Protein AF-B8AEA3-F1 (afdb_monomer)

pLDDT: mean 85.36, std 7.81, range [53.78, 96.44]

Foldseek 3Di:
DVVVVVVVVVVVVCVVPVDDDDDLVVLVVQQCDADPPDNPHRPCVVSVVCNVVQQDPLGDRPDPHNDLVVCAVCVVVQPPPPDDDPPCCLVVVLVVLVVCVVVVNDHNHDPVSNVVSVVVNVVVVVVVVVD

Structure (mmCIF, N/CA/C/O backbone):
data_AF-B8AEA3-F1
#
_entry.id   AF-B8AEA3-F1
#
loop_
_atom_site.group_PDB
_atom_site.id
_atom_site.type_symbol
_atom_site.label_atom_id
_atom_site.label_alt_id
_atom_site.label_comp_id
_atom_site.label_asym_id
_atom_site.label_entity_id
_atom_site.label_seq_id
_atom_site.pdbx_PDB_ins_code
_atom_site.Cartn_x
_atom_site.Cartn_y
_atom_site.Cartn_z
_atom_site.occupancy
_atom_site.B_iso_or_equiv
_atom_site.auth_seq_id
_atom_site.auth_comp_id
_atom_site.auth_asym_id
_atom_site.auth_atom_id
_atom_site.pdbx_PDB_model_num
ATOM 1 N N . MET A 1 1 ? 38.521 21.814 10.634 1.00 62.41 1 MET A N 1
ATOM 2 C CA . MET A 1 1 ? 38.073 22.159 9.261 1.00 62.41 1 MET A CA 1
ATOM 3 C C . MET A 1 1 ? 37.845 20.926 8.381 1.00 62.41 1 MET A C 1
ATOM 5 O O . MET A 1 1 ? 36.797 20.857 7.758 1.00 62.41 1 MET A O 1
ATOM 9 N N . GLN A 1 2 ? 38.741 19.933 8.374 1.00 72.88 2 GLN A N 1
ATOM 10 C CA . GLN A 1 2 ? 38.655 18.730 7.522 1.00 72.88 2 GLN A CA 1
ATOM 11 C C . GLN A 1 2 ? 37.381 17.879 7.722 1.00 72.88 2 GLN A C 1
ATOM 13 O O . GLN A 1 2 ? 36.683 17.583 6.759 1.00 72.88 2 GLN A O 1
ATOM 18 N N . HIS A 1 3 ? 36.997 17.608 8.973 1.00 79.19 3 HIS A N 1
ATOM 19 C CA . HIS A 1 3 ? 35.804 16.808 9.296 1.00 79.19 3 HIS A CA 1
ATOM 20 C C . HIS A 1 3 ? 34.479 17.434 8.812 1.00 79.19 3 HIS A C 1
ATOM 22 O O . HIS A 1 3 ? 33.541 16.734 8.436 1.00 79.19 3 HIS A O 1
ATOM 28 N N . LYS A 1 4 ? 34.409 18.773 8.772 1.00 85.44 4 LYS A N 1
ATOM 29 C CA . LYS A 1 4 ? 33.245 19.501 8.248 1.00 85.44 4 LYS A CA 1
ATOM 30 C C . LYS A 1 4 ? 33.126 19.293 6.737 1.00 85.44 4 LYS A C 1
ATOM 32 O O . LYS A 1 4 ? 32.045 18.981 6.256 1.00 85.44 4 LYS A O 1
ATOM 37 N N . ASN A 1 5 ? 34.228 19.409 6.002 1.00 88.81 5 ASN A N 1
ATOM 38 C CA . ASN A 1 5 ? 34.217 19.237 4.548 1.00 88.81 5 ASN A CA 1
ATOM 39 C C . ASN A 1 5 ? 33.830 17.801 4.151 1.00 88.81 5 ASN A C 1
ATOM 41 O O . ASN A 1 5 ? 32.993 17.623 3.273 1.00 88.81 5 ASN A O 1
ATOM 45 N N . GLU A 1 6 ? 34.314 16.791 4.879 1.00 92.19 6 GLU A N 1
ATOM 46 C CA . GLU A 1 6 ? 33.910 15.392 4.673 1.00 92.19 6 GLU A CA 1
ATOM 47 C C . GLU A 1 6 ? 32.414 15.151 4.920 1.00 92.19 6 GLU A C 1
ATOM 49 O O . GLU A 1 6 ? 31.767 14.426 4.162 1.00 92.19 6 GLU A O 1
ATOM 54 N N . LEU A 1 7 ? 31.836 15.755 5.966 1.00 92.50 7 LEU A N 1
ATOM 55 C CA . LEU A 1 7 ? 30.399 15.654 6.231 1.00 92.50 7 LEU A CA 1
ATOM 56 C C . LEU A 1 7 ? 29.581 16.320 5.116 1.00 92.50 7 LEU A C 1
ATOM 58 O O . LEU A 1 7 ? 28.596 15.749 4.650 1.00 92.50 7 LEU A O 1
ATOM 62 N N . HIS A 1 8 ? 30.015 17.496 4.657 1.00 91.81 8 HIS A N 1
ATOM 63 C CA . HI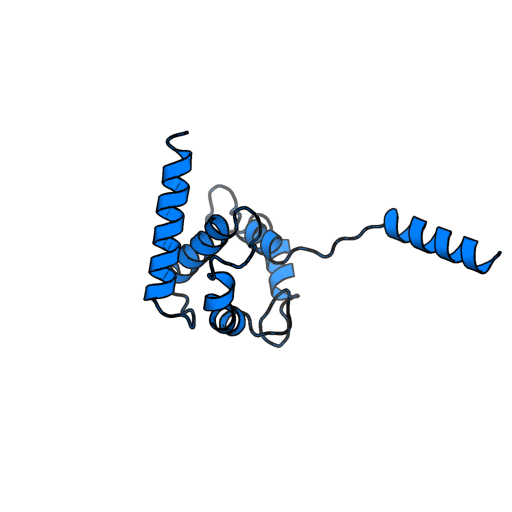S A 1 8 ? 29.387 18.199 3.540 1.00 91.81 8 HIS A CA 1
ATOM 64 C C . HIS A 1 8 ? 29.415 17.366 2.250 1.00 91.81 8 HIS A C 1
ATOM 66 O O . HIS A 1 8 ? 28.399 17.290 1.557 1.00 91.81 8 HIS A O 1
ATOM 72 N N . ASP A 1 9 ? 30.527 16.694 1.945 1.00 92.06 9 ASP A N 1
ATOM 73 C CA . ASP A 1 9 ? 30.628 15.841 0.759 1.00 92.06 9 ASP A CA 1
ATOM 74 C C . ASP A 1 9 ? 29.787 14.563 0.881 1.00 92.06 9 ASP A C 1
ATOM 76 O O . ASP A 1 9 ? 29.130 14.170 -0.085 1.00 92.06 9 ASP A O 1
ATOM 80 N N . LYS A 1 10 ? 29.697 13.962 2.077 1.00 89.38 10 LYS A N 1
ATOM 81 C CA . LYS A 1 10 ? 28.784 12.832 2.339 1.00 89.38 10 LYS A CA 1
ATOM 82 C C . LYS A 1 10 ? 27.317 13.223 2.161 1.00 89.38 10 LYS A C 1
ATOM 84 O O . LYS A 1 10 ? 26.568 12.474 1.537 1.00 89.38 10 LYS A O 1
ATOM 89 N N . ILE A 1 11 ? 26.908 14.386 2.676 1.00 89.88 11 ILE A N 1
ATOM 90 C CA . ILE A 1 11 ? 25.541 14.901 2.510 1.00 89.88 11 ILE A CA 1
ATOM 91 C C . ILE A 1 11 ? 25.267 15.183 1.030 1.00 89.88 11 ILE A C 1
ATOM 93 O O . ILE A 1 11 ? 24.256 14.732 0.501 1.00 89.88 11 ILE A O 1
ATOM 97 N N . ARG A 1 12 ? 26.190 15.857 0.332 1.00 89.81 12 ARG A N 1
ATOM 98 C CA . ARG A 1 12 ? 26.060 16.154 -1.102 1.00 89.81 12 ARG A CA 1
ATOM 99 C C . ARG A 1 12 ? 25.943 14.884 -1.943 1.00 89.81 12 ARG A C 1
ATOM 101 O O . ARG A 1 12 ? 25.149 14.867 -2.877 1.00 89.81 12 ARG A O 1
ATOM 108 N N . LYS A 1 13 ? 26.699 13.834 -1.613 1.00 88.75 13 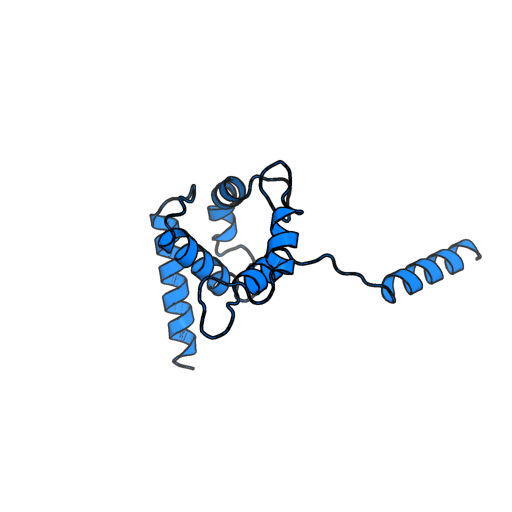LYS A N 1
ATOM 109 C CA . LYS A 1 13 ? 26.593 12.529 -2.275 1.00 88.75 13 LYS A CA 1
ATOM 110 C C . LYS A 1 13 ? 25.227 11.886 -2.021 1.00 88.75 13 LYS A C 1
ATOM 112 O O . LYS A 1 13 ? 24.548 11.529 -2.973 1.00 88.75 13 LYS A O 1
ATOM 117 N N . LYS A 1 14 ? 24.776 11.830 -0.761 1.00 85.38 14 LYS A N 1
ATOM 118 C CA . LYS A 1 14 ? 23.454 11.276 -0.409 1.00 85.38 14 LYS A CA 1
ATOM 119 C C . LYS A 1 14 ? 22.283 12.022 -1.058 1.00 85.38 14 LYS A C 1
ATOM 121 O O . LYS A 1 14 ? 21.302 11.387 -1.408 1.00 85.38 14 LYS A O 1
ATOM 126 N N . LEU A 1 15 ? 22.381 13.343 -1.225 1.00 85.38 15 LEU A N 1
ATOM 127 C CA . LEU A 1 15 ? 21.345 14.152 -1.880 1.00 85.38 15 LEU A CA 1
ATOM 128 C C . LEU A 1 15 ? 21.339 14.020 -3.410 1.00 85.38 15 LEU A C 1
ATOM 130 O O . LEU A 1 15 ? 20.322 14.308 -4.032 1.00 85.38 15 LEU A O 1
ATOM 134 N N . ARG A 1 16 ? 22.460 13.623 -4.023 1.00 83.88 16 ARG A N 1
ATOM 135 C CA . ARG A 1 16 ? 22.534 13.348 -5.468 1.00 83.88 16 ARG A CA 1
ATOM 136 C C . ARG A 1 16 ? 22.019 11.952 -5.805 1.00 83.88 16 ARG A C 1
ATOM 138 O O . ARG A 1 16 ? 21.335 11.798 -6.807 1.00 83.88 16 ARG A O 1
ATOM 145 N N . ASP A 1 17 ? 22.292 10.985 -4.934 1.00 82.25 17 ASP A N 1
ATOM 146 C CA . ASP A 1 17 ? 21.926 9.579 -5.112 1.00 82.25 17 ASP A CA 1
ATOM 147 C C . ASP A 1 17 ? 20.753 9.194 -4.194 1.00 82.25 17 ASP A C 1
ATOM 149 O O . ASP A 1 17 ? 20.825 8.212 -3.450 1.00 82.25 17 ASP A O 1
ATOM 153 N N . VAL A 1 18 ? 19.674 9.987 -4.193 1.00 76.62 18 VAL A N 1
ATOM 154 C CA . VAL A 1 18 ? 18.473 9.653 -3.410 1.00 76.62 18 VAL A CA 1
ATOM 155 C C . VAL A 1 18 ? 17.790 8.452 -4.057 1.00 76.62 18 VAL A C 1
ATOM 157 O O . VAL A 1 18 ? 17.004 8.587 -4.991 1.00 76.62 18 VAL A O 1
ATOM 160 N N . GLN A 1 19 ? 18.096 7.262 -3.552 1.00 76.00 19 GLN A N 1
ATOM 161 C CA . GLN A 1 19 ? 17.316 6.063 -3.818 1.00 76.00 19 GLN A CA 1
ATOM 162 C C . GLN A 1 19 ? 16.200 5.997 -2.784 1.00 76.00 19 GLN A C 1
ATOM 164 O O . GLN A 1 19 ? 16.440 5.723 -1.607 1.00 76.00 19 GLN A O 1
ATOM 169 N N . LEU A 1 20 ? 14.979 6.297 -3.221 1.00 75.75 20 LEU A N 1
ATOM 170 C CA . LEU A 1 20 ? 13.802 6.005 -2.419 1.00 75.75 20 LEU A CA 1
ATOM 171 C C . LEU A 1 20 ? 13.559 4.492 -2.450 1.00 75.75 20 LEU A C 1
ATOM 173 O O . LEU A 1 20 ? 13.666 3.889 -3.523 1.00 75.75 20 LEU A O 1
ATOM 177 N N . PRO A 1 21 ? 13.251 3.866 -1.304 1.00 80.38 21 PRO A N 1
ATOM 178 C CA . PRO A 1 21 ? 12.831 2.476 -1.309 1.00 80.38 21 PRO A CA 1
ATOM 179 C C . PRO A 1 21 ? 11.535 2.335 -2.127 1.00 80.38 21 PRO A C 1
ATOM 181 O O . PRO A 1 21 ? 10.732 3.274 -2.161 1.00 80.38 21 PRO A O 1
ATOM 184 N N . PRO A 1 22 ? 11.307 1.184 -2.782 1.00 84.31 22 PRO A N 1
ATOM 185 C CA . PRO A 1 22 ? 10.048 0.928 -3.466 1.00 84.31 22 PRO A CA 1
ATOM 186 C C . PRO A 1 22 ? 8.870 1.039 -2.495 1.00 84.31 22 PRO A C 1
ATOM 188 O O . PRO A 1 22 ? 8.929 0.550 -1.367 1.00 84.31 22 PRO A O 1
ATOM 191 N N . SER A 1 23 ? 7.784 1.659 -2.947 1.00 89.88 23 SER A N 1
ATOM 192 C CA . SER A 1 23 ? 6.515 1.655 -2.226 1.00 89.88 23 SER A CA 1
ATOM 193 C C . SER A 1 23 ? 5.806 0.331 -2.487 1.00 89.88 23 SER A C 1
ATOM 195 O O . SER A 1 23 ? 5.438 0.035 -3.628 1.00 89.88 23 SER A O 1
ATOM 197 N N . SER A 1 24 ? 5.617 -0.483 -1.448 1.00 90.38 24 SER A N 1
ATOM 198 C CA . SER A 1 24 ? 4.881 -1.747 -1.560 1.00 90.38 24 SER A CA 1
ATOM 199 C C . SER A 1 24 ? 3.428 -1.527 -1.981 1.00 90.38 24 SER A C 1
ATOM 201 O O . SER A 1 24 ? 2.908 -2.287 -2.794 1.00 90.38 24 SER A O 1
ATOM 203 N N . TYR A 1 25 ? 2.814 -0.439 -1.512 1.00 89.88 25 TYR A N 1
ATOM 204 C CA . TYR A 1 25 ? 1.476 -0.010 -1.910 1.00 89.88 25 TYR A CA 1
ATOM 205 C C . TYR A 1 25 ? 1.376 0.246 -3.421 1.00 89.88 25 TYR A C 1
ATOM 207 O O . TYR A 1 25 ? 0.558 -0.367 -4.105 1.00 89.88 25 TYR A O 1
ATOM 215 N N . ASP A 1 26 ? 2.245 1.102 -3.965 1.00 92.00 26 ASP A N 1
ATOM 216 C CA . ASP A 1 26 ? 2.221 1.434 -5.395 1.00 92.00 26 ASP A CA 1
ATOM 217 C C . ASP A 1 26 ? 2.621 0.228 -6.255 1.00 92.00 26 ASP A C 1
ATOM 219 O O . ASP A 1 26 ? 2.054 0.001 -7.324 1.00 92.00 26 ASP A O 1
ATOM 223 N N . THR A 1 27 ? 3.547 -0.603 -5.765 1.00 94.62 27 THR A N 1
ATOM 224 C CA . THR A 1 27 ? 3.949 -1.842 -6.445 1.00 94.62 27 THR A CA 1
ATOM 225 C C . THR A 1 27 ? 2.783 -2.830 -6.543 1.00 94.62 27 THR A C 1
ATOM 227 O O . THR A 1 27 ? 2.587 -3.422 -7.605 1.00 94.62 27 THR A O 1
ATOM 230 N N . ALA A 1 28 ? 1.966 -2.963 -5.491 1.00 93.19 28 ALA A N 1
ATOM 231 C CA . ALA A 1 28 ? 0.746 -3.772 -5.510 1.00 93.19 28 ALA A CA 1
ATOM 232 C C . ALA A 1 28 ? -0.288 -3.244 -6.514 1.00 93.19 28 ALA A C 1
ATOM 234 O O . ALA A 1 28 ? -0.883 -4.029 -7.252 1.00 93.19 28 ALA A O 1
ATOM 235 N N . TRP A 1 29 ? -0.450 -1.923 -6.625 1.00 93.12 29 TRP A N 1
ATOM 236 C CA . TRP A 1 29 ? -1.302 -1.328 -7.660 1.00 93.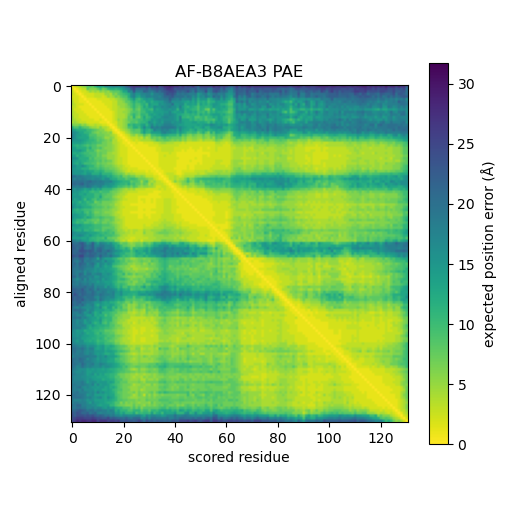12 29 TRP A CA 1
ATOM 237 C C . TRP A 1 29 ? -0.819 -1.636 -9.079 1.00 93.12 29 TRP A C 1
ATOM 239 O O . TRP A 1 29 ? -1.621 -2.032 -9.925 1.00 93.12 29 TRP A O 1
ATOM 249 N N . VAL A 1 30 ? 0.485 -1.514 -9.343 1.00 95.50 30 VAL A N 1
ATOM 250 C CA . VAL A 1 30 ? 1.073 -1.844 -10.655 1.00 95.50 30 VAL A CA 1
ATOM 251 C C . VAL A 1 30 ? 0.918 -3.333 -10.977 1.00 95.50 30 VAL A C 1
ATOM 253 O O . VAL A 1 30 ? 0.629 -3.691 -12.122 1.00 95.50 30 VAL A O 1
ATOM 256 N N . ALA A 1 31 ? 1.049 -4.199 -9.972 1.00 94.44 31 ALA A N 1
ATOM 257 C CA . ALA A 1 31 ? 0.897 -5.643 -10.112 1.00 94.44 31 ALA A CA 1
ATOM 258 C C . ALA A 1 31 ? -0.513 -6.066 -10.570 1.00 94.44 31 ALA A C 1
ATOM 260 O O . ALA A 1 31 ? -0.654 -7.074 -11.261 1.00 94.44 31 ALA A O 1
ATOM 261 N N . MET A 1 32 ? -1.543 -5.277 -10.246 1.00 92.44 32 MET A N 1
ATOM 262 C CA . MET A 1 32 ? -2.930 -5.538 -10.650 1.00 92.44 32 MET A CA 1
ATOM 263 C C . MET A 1 32 ? -3.251 -5.136 -12.099 1.00 92.44 32 MET A C 1
ATOM 265 O O . MET A 1 32 ? -4.349 -5.421 -12.572 1.00 92.44 32 MET A O 1
ATOM 269 N N . VAL A 1 33 ? -2.339 -4.481 -12.832 1.00 94.06 33 VAL A N 1
ATOM 270 C CA . VAL A 1 33 ? -2.606 -4.017 -14.205 1.00 94.06 33 VAL A CA 1
ATOM 271 C C . VAL A 1 33 ? -2.593 -5.198 -15.187 1.00 94.06 33 VAL A C 1
ATOM 273 O O . VAL A 1 33 ? -1.535 -5.800 -15.385 1.00 94.06 33 VAL A O 1
ATOM 276 N N . PRO A 1 34 ? -3.707 -5.512 -15.877 1.00 94.12 34 PRO A N 1
ATOM 277 C CA . PRO A 1 34 ? -3.752 -6.633 -16.808 1.00 94.12 34 PRO A CA 1
ATOM 278 C C . PRO A 1 34 ? -3.179 -6.291 -18.195 1.00 94.12 34 PRO A C 1
ATOM 280 O O . PRO A 1 34 ? -3.091 -5.131 -18.632 1.00 94.12 34 PRO A O 1
ATOM 283 N N . VAL A 1 35 ? -2.813 -7.331 -18.943 1.00 93.94 35 VAL A N 1
ATOM 284 C CA . VAL A 1 35 ? -2.587 -7.237 -20.392 1.00 93.94 35 VAL A CA 1
ATOM 285 C C . VAL A 1 35 ? -3.925 -6.975 -21.097 1.00 93.94 35 VAL A C 1
ATOM 287 O O . VAL A 1 35 ? -4.978 -7.449 -20.675 1.00 93.94 35 VAL A O 1
ATOM 290 N N . GLN A 1 36 ? -3.915 -6.201 -22.186 1.00 90.94 36 GLN A N 1
ATOM 291 C CA . GLN A 1 36 ? -5.138 -5.988 -22.968 1.00 90.94 36 GLN A CA 1
ATOM 292 C C . GLN A 1 36 ? -5.667 -7.322 -23.511 1.00 90.94 36 GLN A C 1
ATOM 294 O O . GLN A 1 36 ? -4.923 -8.085 -24.118 1.00 90.94 36 GLN A O 1
ATOM 299 N N . GLY A 1 37 ? -6.953 -7.593 -23.282 1.00 89.56 37 GLY A N 1
ATOM 300 C CA . GLY A 1 37 ? -7.606 -8.829 -23.722 1.00 89.56 37 GLY A CA 1
ATOM 301 C C . GLY A 1 37 ? -7.416 -10.041 -22.799 1.00 89.56 37 GLY A C 1
ATOM 302 O O . GLY A 1 37 ? -7.974 -11.090 -23.098 1.00 89.56 37 GLY A O 1
ATOM 303 N N . SER A 1 38 ? -6.690 -9.919 -21.678 1.00 89.94 38 SER A N 1
ATOM 304 C CA . SER A 1 38 ? -6.577 -10.980 -20.665 1.00 89.94 38 SER A CA 1
ATOM 305 C C . SER A 1 38 ? -6.620 -10.409 -19.250 1.00 89.94 38 SER A C 1
ATOM 307 O O . SER A 1 38 ? -5.681 -9.754 -18.806 1.00 89.94 38 SER A O 1
ATOM 309 N N . HIS A 1 39 ? -7.684 -10.711 -18.505 1.00 81.69 39 HIS A N 1
ATOM 310 C CA . HIS A 1 39 ? -7.833 -10.265 -17.114 1.00 81.69 39 HIS A CA 1
ATOM 311 C C . HIS A 1 39 ? -6.948 -11.023 -16.116 1.00 81.69 39 HIS A C 1
ATOM 313 O O . HIS A 1 39 ? -6.786 -10.570 -14.990 1.00 81.69 39 HIS A O 1
ATOM 319 N N . GLN A 1 40 ? -6.384 -12.166 -16.512 1.00 85.50 40 GLN A N 1
ATOM 320 C CA . GLN A 1 40 ? -5.608 -13.032 -15.617 1.00 85.50 40 GLN A CA 1
ATOM 321 C C . GLN A 1 40 ? -4.095 -12.885 -15.804 1.00 85.50 40 GLN A C 1
ATOM 323 O O . GLN A 1 40 ? -3.322 -13.433 -15.024 1.00 85.50 40 GLN A O 1
ATOM 328 N N . THR A 1 41 ? -3.652 -12.162 -16.835 1.00 92.19 41 THR A N 1
ATOM 329 C CA . THR A 1 41 ? -2.227 -12.001 -17.132 1.00 92.19 41 THR A CA 1
ATOM 330 C C . THR A 1 41 ? -1.749 -10.626 -16.669 1.00 92.19 41 THR A C 1
ATOM 332 O O . THR A 1 41 ? -2.187 -9.623 -17.244 1.00 92.19 41 THR A O 1
ATOM 335 N N . PRO A 1 42 ? -0.841 -10.543 -15.677 1.00 94.25 42 PRO A N 1
ATOM 336 C CA . PRO A 1 42 ? -0.300 -9.266 -15.237 1.00 94.25 42 PRO A CA 1
ATOM 337 C C . PRO A 1 42 ? 0.594 -8.675 -16.328 1.00 94.25 42 PRO A C 1
ATOM 339 O O . PRO A 1 42 ? 1.446 -9.354 -16.902 1.00 94.25 42 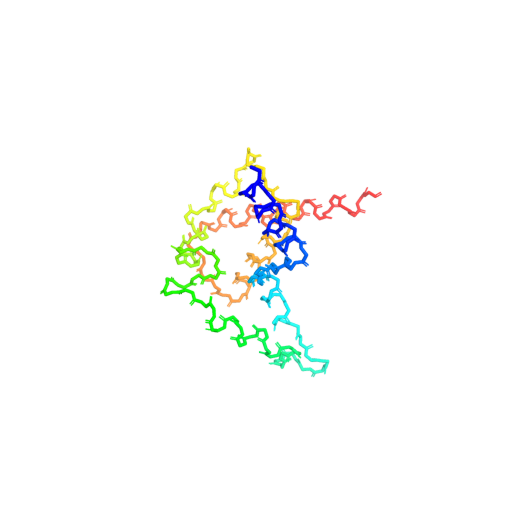PRO A O 1
ATOM 342 N N . ARG A 1 43 ? 0.425 -7.381 -16.600 1.00 96.44 43 ARG A N 1
ATOM 343 C CA . ARG A 1 43 ? 1.262 -6.629 -17.544 1.00 96.44 43 ARG A CA 1
ATOM 344 C C . ARG A 1 43 ? 2.701 -6.495 -17.048 1.00 96.44 43 ARG A C 1
ATOM 346 O O . ARG A 1 43 ? 3.623 -6.460 -17.857 1.00 96.44 43 ARG A O 1
ATOM 353 N N . PHE A 1 44 ? 2.880 -6.427 -15.731 1.00 95.94 44 PHE A N 1
ATOM 354 C CA . PHE A 1 44 ? 4.166 -6.220 -15.070 1.00 95.94 44 PHE A CA 1
ATOM 355 C C . PHE A 1 44 ? 4.448 -7.364 -14.082 1.00 95.94 44 PHE A C 1
ATOM 357 O O . PHE A 1 44 ? 4.307 -7.188 -12.872 1.00 95.94 44 PHE A O 1
ATOM 364 N N . PRO A 1 45 ? 4.851 -8.555 -14.562 1.00 95.00 45 PRO A N 1
ATOM 365 C CA . PRO A 1 45 ? 5.079 -9.716 -13.694 1.00 95.00 45 PRO A CA 1
ATOM 366 C C . PRO A 1 45 ? 6.185 -9.484 -12.652 1.00 95.00 45 PRO A C 1
ATOM 368 O O . PRO A 1 45 ? 6.156 -10.075 -11.580 1.00 95.00 45 PRO A O 1
ATOM 371 N N . GLN A 1 46 ? 7.122 -8.570 -12.921 1.00 96.00 46 GLN A N 1
ATOM 372 C CA . GLN A 1 46 ? 8.179 -8.180 -11.982 1.00 96.00 46 GLN A CA 1
ATOM 373 C C . GLN A 1 46 ? 7.628 -7.562 -10.689 1.00 96.00 46 GLN A C 1
ATOM 375 O O . GLN A 1 46 ? 8.229 -7.720 -9.633 1.00 96.00 46 GLN A O 1
ATOM 380 N N . SER A 1 47 ? 6.482 -6.877 -10.755 1.00 95.56 47 SER A N 1
ATOM 381 C CA . SER A 1 47 ? 5.831 -6.313 -9.570 1.00 95.56 47 SER A CA 1
ATOM 382 C C . SER A 1 47 ? 5.261 -7.411 -8.673 1.00 95.56 47 SER A C 1
ATOM 384 O O . SER A 1 47 ? 5.374 -7.312 -7.457 1.00 95.56 47 SER A O 1
ATOM 386 N N . ILE A 1 48 ? 4.716 -8.483 -9.262 1.00 93.00 48 ILE A N 1
ATOM 387 C CA . ILE A 1 48 ? 4.272 -9.672 -8.518 1.00 93.00 48 ILE A CA 1
ATOM 388 C C . ILE A 1 48 ? 5.472 -10.343 -7.847 1.00 93.00 48 ILE A C 1
ATOM 390 O O . ILE A 1 48 ? 5.427 -10.624 -6.654 1.00 93.00 48 ILE A O 1
ATOM 394 N N . GLU A 1 49 ? 6.559 -10.540 -8.594 1.00 95.31 49 GLU A N 1
ATOM 395 C CA . GLU A 1 49 ? 7.786 -11.141 -8.064 1.00 95.31 49 GLU A CA 1
ATOM 396 C C . GLU A 1 49 ? 8.345 -10.337 -6.886 1.00 95.31 49 GLU A C 1
ATOM 398 O O . GLU A 1 49 ? 8.670 -10.897 -5.842 1.00 95.31 49 GLU A O 1
ATOM 403 N N . TRP A 1 50 ? 8.393 -9.008 -7.014 1.00 94.75 50 TRP A N 1
ATOM 404 C CA . TRP A 1 50 ? 8.849 -8.139 -5.935 1.00 94.75 50 TRP A CA 1
ATOM 405 C C . TRP A 1 50 ? 7.991 -8.303 -4.677 1.00 94.75 50 TRP A C 1
ATOM 407 O O . TRP A 1 50 ? 8.540 -8.436 -3.586 1.00 94.75 50 TRP A O 1
ATOM 417 N N . ILE A 1 51 ? 6.661 -8.349 -4.815 1.00 93.25 51 ILE A N 1
ATOM 418 C CA . ILE A 1 51 ? 5.752 -8.563 -3.681 1.00 93.25 51 ILE A CA 1
ATOM 419 C C . ILE A 1 51 ? 6.059 -9.906 -3.013 1.00 93.25 51 ILE A C 1
ATOM 421 O O . ILE A 1 51 ? 6.253 -9.944 -1.803 1.00 93.25 51 ILE A O 1
ATOM 425 N N . LEU A 1 52 ? 6.187 -10.992 -3.776 1.00 90.88 52 LEU A N 1
ATOM 426 C CA . LEU A 1 52 ? 6.480 -12.314 -3.211 1.00 90.88 52 LEU A CA 1
ATOM 427 C C . LEU A 1 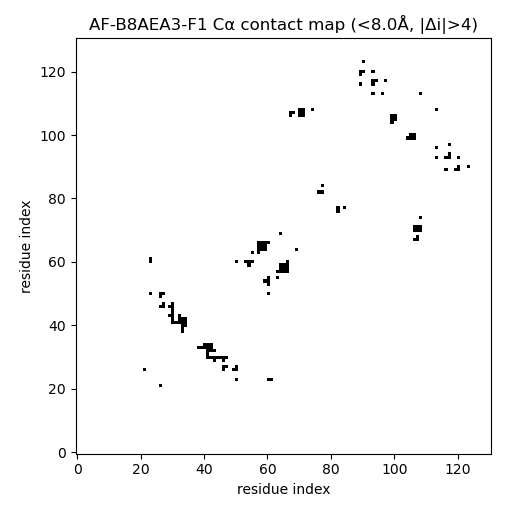52 ? 7.822 -12.357 -2.461 1.00 90.88 52 LEU A C 1
ATOM 429 O O . LEU A 1 52 ? 7.928 -13.021 -1.435 1.00 90.88 52 LEU A O 1
ATOM 433 N N . GLN A 1 53 ? 8.832 -11.631 -2.942 1.00 92.75 53 GLN A N 1
ATOM 434 C CA . GLN A 1 53 ? 10.176 -11.627 -2.356 1.00 92.75 53 GLN A CA 1
ATOM 435 C C . GLN A 1 53 ? 10.355 -10.676 -1.163 1.00 92.75 53 GLN A C 1
ATOM 437 O O . GLN A 1 53 ? 11.324 -10.818 -0.422 1.00 92.75 53 GLN A O 1
ATOM 442 N N . ASN A 1 54 ? 9.478 -9.683 -0.996 1.00 90.50 54 ASN A N 1
ATOM 443 C CA . ASN A 1 54 ? 9.652 -8.603 -0.013 1.00 90.50 54 ASN A CA 1
ATOM 444 C C . ASN A 1 54 ? 8.600 -8.638 1.108 1.00 90.50 54 ASN A C 1
ATOM 446 O O . ASN A 1 54 ? 8.400 -7.631 1.788 1.00 90.50 54 ASN A O 1
ATOM 450 N N . GLN A 1 55 ? 7.928 -9.778 1.302 1.00 88.19 55 GLN A N 1
ATOM 451 C CA . GLN A 1 55 ? 7.091 -10.000 2.479 1.00 88.19 55 GLN A CA 1
ATOM 452 C C . GLN A 1 55 ? 7.985 -10.276 3.696 1.00 88.19 55 GLN A C 1
ATOM 454 O O . GLN A 1 55 ? 8.880 -11.117 3.633 1.00 88.19 55 GLN A O 1
ATOM 459 N N . TYR A 1 56 ? 7.754 -9.573 4.801 1.00 86.62 56 TYR A N 1
ATOM 460 C CA . TYR A 1 56 ? 8.400 -9.874 6.077 1.00 86.62 56 TYR A CA 1
ATOM 461 C C . TYR A 1 56 ? 7.842 -11.169 6.686 1.00 86.62 56 TYR A C 1
ATOM 463 O O . TYR A 1 56 ? 6.727 -11.583 6.373 1.00 86.62 56 TYR A O 1
ATOM 471 N N . ASP A 1 57 ? 8.601 -11.791 7.595 1.00 84.00 57 ASP A N 1
ATOM 472 C CA . ASP A 1 57 ? 8.253 -13.080 8.228 1.00 84.00 57 ASP A CA 1
ATOM 473 C C . ASP A 1 57 ? 6.906 -13.067 8.965 1.00 84.00 57 ASP A C 1
ATOM 475 O O . ASP A 1 57 ? 6.277 -14.101 9.186 1.00 84.00 57 ASP A O 1
ATOM 479 N N . ASP A 1 58 ? 6.455 -11.886 9.365 1.00 77.94 58 ASP A N 1
ATOM 480 C CA . ASP A 1 58 ? 5.180 -11.678 10.028 1.00 77.94 58 ASP A CA 1
ATOM 481 C C . ASP A 1 5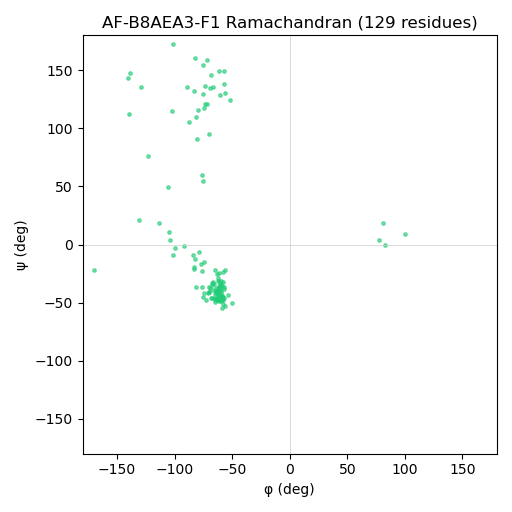8 ? 3.994 -11.550 9.053 1.00 77.94 58 ASP A C 1
ATOM 483 O O . ASP A 1 58 ? 2.844 -11.559 9.484 1.00 77.94 58 ASP A O 1
ATOM 487 N N . GLY A 1 59 ? 4.250 -11.454 7.746 1.00 79.81 59 GLY A N 1
ATOM 488 C CA . GLY A 1 59 ? 3.257 -11.354 6.681 1.00 79.81 59 GLY A CA 1
ATOM 489 C C . GLY A 1 59 ? 3.008 -9.942 6.137 1.00 79.81 59 GLY A C 1
ATOM 490 O O . GLY A 1 59 ? 2.047 -9.745 5.392 1.00 79.81 59 GLY A O 1
ATOM 491 N N . SER A 1 60 ? 3.813 -8.951 6.508 1.00 82.00 60 SER A N 1
ATOM 492 C CA . SER A 1 60 ? 3.663 -7.542 6.113 1.00 82.00 60 SER A CA 1
ATOM 493 C C . SER A 1 60 ? 4.618 -7.104 4.989 1.00 82.00 60 SER A C 1
ATOM 495 O O . SER A 1 60 ? 5.5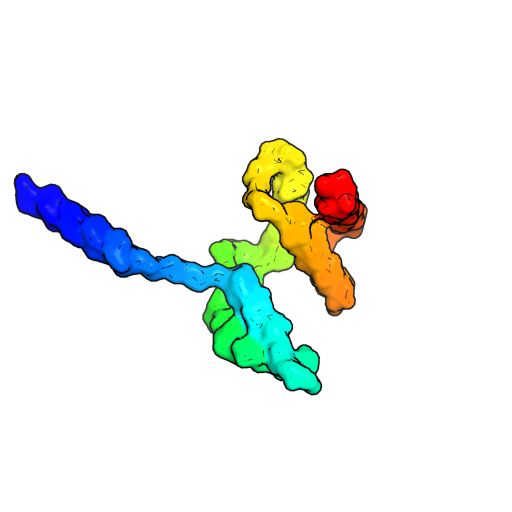23 -7.840 4.613 1.00 82.00 60 SER A O 1
ATOM 497 N N . TRP A 1 61 ? 4.441 -5.885 4.459 1.00 83.50 61 TRP A N 1
ATOM 498 C CA . TRP A 1 61 ? 5.264 -5.316 3.368 1.00 83.50 61 TRP A CA 1
ATOM 499 C C . TRP A 1 61 ? 5.790 -3.895 3.651 1.00 83.50 61 TRP A C 1
ATOM 501 O O . TRP A 1 61 ? 6.103 -3.139 2.729 1.00 83.50 61 TRP A O 1
ATOM 511 N N . GLY A 1 62 ? 5.852 -3.476 4.917 1.00 73.75 62 GLY A N 1
ATOM 512 C CA . GLY A 1 62 ? 6.307 -2.118 5.256 1.00 73.75 62 GLY A CA 1
ATOM 513 C C . GLY A 1 62 ? 6.549 -1.840 6.738 1.00 73.75 62 GLY A C 1
ATOM 514 O O . GLY A 1 62 ? 7.322 -0.948 7.074 1.00 73.75 62 GLY A O 1
ATOM 515 N N . THR A 1 63 ? 5.940 -2.609 7.635 1.00 62.94 63 THR A N 1
ATOM 516 C CA . THR A 1 63 ? 6.130 -2.517 9.089 1.00 62.94 63 THR A CA 1
ATOM 517 C C . THR A 1 63 ? 6.149 -3.926 9.653 1.00 62.94 63 THR A C 1
ATOM 519 O O . THR A 1 63 ? 5.391 -4.734 9.165 1.00 62.94 63 THR A O 1
ATOM 522 N N . ASN A 1 64 ? 6.956 -4.234 10.671 1.00 61.97 64 ASN A N 1
ATOM 523 C CA . ASN A 1 64 ? 7.036 -5.580 11.269 1.00 61.97 64 ASN A CA 1
ATOM 524 C C . ASN A 1 64 ? 5.808 -5.899 12.166 1.00 61.97 64 ASN A C 1
ATOM 526 O O . ASN A 1 64 ? 5.954 -6.176 13.361 1.00 61.97 64 ASN A O 1
ATOM 530 N N . LEU A 1 65 ? 4.590 -5.765 11.613 1.00 62.00 65 LEU A N 1
ATOM 531 C CA . LEU A 1 65 ? 3.355 -6.331 12.167 1.00 62.00 65 LEU A CA 1
ATOM 532 C C . LEU A 1 65 ? 2.545 -7.128 11.113 1.00 62.00 65 LEU A C 1
ATOM 534 O O . LEU A 1 65 ? 2.283 -6.576 10.046 1.00 62.00 65 LEU A O 1
ATOM 538 N N . PRO A 1 66 ? 2.004 -8.334 11.420 1.00 69.75 66 PRO A N 1
ATOM 539 C CA . PRO A 1 66 ? 1.254 -9.141 10.452 1.00 69.75 66 PRO A CA 1
ATOM 540 C C . PRO A 1 66 ? 0.135 -8.372 9.755 1.00 69.75 66 PRO A C 1
ATOM 542 O O . PRO A 1 66 ? -0.744 -7.846 10.436 1.00 69.75 66 PRO A O 1
ATOM 545 N N . GLY A 1 67 ? 0.131 -8.336 8.417 1.00 73.94 67 GLY A N 1
ATOM 546 C CA . GLY A 1 67 ? -0.647 -7.366 7.630 1.00 73.94 67 GLY A CA 1
ATOM 547 C C . GLY A 1 67 ? -2.129 -7.242 8.015 1.00 73.94 67 GLY A C 1
ATOM 548 O O . GLY A 1 67 ? -2.603 -6.144 8.300 1.00 73.94 67 GLY A O 1
ATOM 549 N N . LEU A 1 68 ? -2.863 -8.358 8.107 1.00 80.19 68 LEU A N 1
ATOM 550 C CA . LEU A 1 68 ? -4.291 -8.334 8.470 1.00 80.19 68 LEU A CA 1
ATOM 551 C C . LEU A 1 68 ? -4.526 -7.952 9.937 1.00 80.19 68 LEU A C 1
ATOM 553 O O . LEU A 1 68 ? -5.414 -7.157 10.240 1.00 80.19 68 LEU A O 1
ATOM 557 N N . ASN A 1 69 ? -3.701 -8.465 10.853 1.00 78.50 69 ASN A N 1
ATOM 558 C CA . ASN A 1 69 ? -3.790 -8.108 12.270 1.00 78.50 69 ASN A CA 1
ATOM 559 C C . ASN A 1 69 ? -3.400 -6.647 12.508 1.00 78.50 69 ASN A C 1
ATOM 561 O O . ASN A 1 69 ? -3.951 -6.003 13.397 1.00 78.50 69 ASN A O 1
ATOM 565 N N . PHE A 1 70 ? -2.459 -6.117 11.727 1.00 80.31 70 PHE A N 1
ATOM 566 C CA . PHE A 1 70 ? -2.084 -4.713 11.753 1.00 80.31 70 PHE A CA 1
ATOM 567 C C . PHE A 1 70 ? -3.271 -3.833 11.369 1.00 80.31 70 PHE A C 1
ATOM 569 O O . PHE A 1 70 ? -3.578 -2.898 12.107 1.00 80.31 70 PHE A O 1
ATOM 576 N N . ILE A 1 71 ? -3.968 -4.165 10.276 1.00 82.38 71 ILE A N 1
ATOM 577 C CA . ILE A 1 71 ? -5.175 -3.445 9.852 1.00 82.38 71 ILE A CA 1
ATOM 578 C C . ILE A 1 71 ? -6.225 -3.484 10.965 1.00 82.38 71 ILE A C 1
ATOM 580 O O . ILE A 1 71 ? -6.673 -2.425 11.390 1.00 82.38 71 ILE A O 1
ATOM 584 N N . GLY A 1 72 ? -6.549 -4.667 11.499 1.00 82.94 72 GLY A N 1
ATOM 585 C CA . GLY A 1 72 ? -7.540 -4.802 12.573 1.00 82.94 72 GLY A CA 1
ATOM 586 C C . GLY A 1 72 ? -7.205 -3.990 13.823 1.00 82.94 72 GLY A C 1
ATOM 587 O O . GLY A 1 72 ? -8.036 -3.242 14.330 1.00 82.94 72 GLY A O 1
ATOM 588 N N . ARG A 1 73 ? -5.955 -4.074 14.296 1.00 82.94 73 ARG A N 1
ATOM 589 C CA . ARG A 1 73 ? -5.500 -3.367 15.508 1.00 82.94 73 ARG A CA 1
ATOM 590 C C . ARG A 1 73 ? -5.502 -1.849 15.364 1.00 82.94 73 ARG A C 1
ATOM 592 O O . ARG A 1 73 ? -5.723 -1.159 16.352 1.00 82.94 73 ARG A O 1
ATOM 599 N N . ASN A 1 74 ? -5.216 -1.338 14.168 1.00 81.12 74 ASN A N 1
ATOM 600 C CA . ASN A 1 74 ? -5.079 0.099 13.932 1.00 81.12 74 ASN A CA 1
ATOM 601 C C . ASN A 1 74 ? -6.329 0.724 13.310 1.00 81.12 74 ASN A C 1
ATOM 603 O O . ASN A 1 74 ? -6.355 1.937 13.133 1.00 81.12 74 ASN A O 1
ATOM 607 N N . PHE A 1 75 ? -7.362 -0.065 13.002 1.00 85.88 75 PHE A N 1
ATOM 608 C CA . PHE A 1 75 ? -8.538 0.406 12.277 1.00 85.88 75 PHE A CA 1
ATOM 609 C C . PHE A 1 75 ? -9.216 1.586 12.971 1.00 85.88 75 PHE A C 1
ATOM 611 O O . PHE A 1 75 ? -9.365 2.643 12.375 1.00 85.88 75 PHE A O 1
ATOM 618 N N . SER A 1 76 ? -9.540 1.443 14.260 1.00 82.81 76 SER A N 1
ATOM 619 C CA . SER A 1 76 ? -10.189 2.511 15.030 1.00 82.81 76 SER A CA 1
ATOM 620 C C . SER A 1 76 ? -9.351 3.789 15.091 1.00 82.81 76 SER A C 1
ATOM 622 O O . SER A 1 76 ? -9.922 4.871 15.110 1.00 82.81 76 SER A O 1
ATOM 624 N N . VAL A 1 77 ? -8.020 3.673 15.120 1.00 83.06 77 VAL A N 1
ATOM 625 C CA . VAL A 1 77 ? -7.113 4.830 15.137 1.00 83.06 77 VAL A CA 1
ATOM 626 C C . VAL A 1 77 ? -7.055 5.483 13.761 1.00 83.06 77 VAL A C 1
ATOM 628 O O . VAL A 1 77 ? -7.094 6.699 13.662 1.00 83.06 77 VAL A O 1
ATOM 631 N N . ALA A 1 78 ? -6.996 4.690 12.691 1.00 77.44 78 ALA A N 1
ATOM 632 C CA . ALA A 1 78 ? -6.979 5.201 11.323 1.00 77.44 78 ALA A CA 1
ATOM 633 C C . ALA A 1 78 ? -8.280 5.928 10.940 1.00 77.44 78 ALA A C 1
ATOM 635 O O . ALA A 1 78 ? -8.276 6.709 9.993 1.00 77.44 78 ALA A O 1
ATOM 636 N N . MET A 1 79 ? -9.376 5.636 11.646 1.00 77.06 79 MET A N 1
ATOM 637 C CA . MET A 1 79 ? -10.718 6.170 11.390 1.00 77.06 79 MET A CA 1
ATOM 638 C C . MET A 1 79 ? -11.142 7.254 12.378 1.00 77.06 79 MET A C 1
ATOM 640 O O . MET A 1 79 ? -12.276 7.724 12.327 1.00 77.06 79 MET A O 1
ATOM 644 N N . ASP A 1 80 ? -10.253 7.647 13.285 1.00 79.88 80 ASP A N 1
ATOM 645 C CA . ASP A 1 80 ? -10.504 8.750 14.198 1.00 79.88 80 ASP A CA 1
ATOM 646 C C . ASP A 1 80 ? -10.461 10.079 13.425 1.00 79.88 80 ASP A C 1
ATOM 648 O O . ASP A 1 80 ? -9.432 10.430 12.845 1.00 79.88 80 ASP A O 1
ATOM 652 N N . GLU A 1 81 ? -11.561 10.839 13.441 1.00 74.25 81 GLU A N 1
ATOM 653 C CA . GLU A 1 81 ? -11.680 12.156 12.790 1.00 74.25 81 GLU A CA 1
ATOM 654 C C . GLU A 1 81 ? -10.617 13.162 13.262 1.00 74.25 81 GLU A C 1
ATOM 656 O O . GLU A 1 81 ? -10.319 14.137 12.572 1.00 74.25 81 GLU A O 1
ATOM 661 N N . GLN A 1 82 ? -10.034 12.940 14.443 1.00 77.25 82 GLN A N 1
ATOM 662 C CA . GLN A 1 82 ? -8.991 13.792 15.013 1.00 77.25 82 GLN A CA 1
ATOM 663 C C . GLN A 1 82 ? -7.601 13.470 14.447 1.00 77.25 82 GLN A C 1
ATOM 665 O O . GLN A 1 82 ? -6.661 14.250 14.633 1.00 77.25 82 GLN A O 1
ATOM 670 N N . THR A 1 83 ? -7.448 12.345 13.746 1.00 78.88 83 THR A N 1
ATOM 671 C CA . THR A 1 83 ? -6.181 11.970 13.118 1.00 78.88 83 THR A CA 1
ATOM 672 C C . THR A 1 83 ? -6.003 12.651 11.765 1.00 78.88 83 THR A C 1
ATOM 674 O O . THR A 1 83 ? -6.879 12.660 10.904 1.00 78.88 83 THR A O 1
ATOM 677 N N . VAL A 1 84 ? -4.821 13.236 11.554 1.00 79.19 84 VAL A N 1
ATOM 678 C CA . VAL A 1 84 ? -4.468 13.852 10.270 1.00 79.19 84 VAL A CA 1
ATOM 679 C C . VAL A 1 84 ? -4.022 12.755 9.307 1.00 79.19 84 VAL A C 1
ATOM 681 O O . VAL A 1 84 ? -2.846 12.388 9.262 1.00 79.19 84 VAL A O 1
ATOM 684 N N . ALA A 1 85 ? -4.971 12.217 8.548 1.00 80.19 85 ALA A N 1
ATOM 685 C CA . ALA A 1 85 ? -4.687 11.248 7.501 1.00 80.19 85 ALA A CA 1
ATOM 686 C C . ALA A 1 85 ? -4.066 11.918 6.254 1.00 80.19 85 ALA A C 1
ATOM 688 O O . ALA A 1 85 ? -4.301 13.103 5.990 1.00 80.19 85 ALA A O 1
ATOM 689 N N . PRO A 1 86 ? -3.286 11.175 5.445 1.00 83.12 86 PRO A N 1
ATOM 690 C CA . PRO A 1 86 ? -2.843 11.653 4.140 1.00 83.12 86 PRO A CA 1
ATOM 691 C C . PRO A 1 86 ? -4.024 12.036 3.238 1.00 83.12 86 PRO A C 1
ATOM 693 O O . PRO A 1 86 ? -5.097 11.434 3.297 1.00 83.12 86 PRO A O 1
ATOM 696 N N . VAL A 1 87 ? -3.815 13.008 2.347 1.00 82.12 87 VAL A N 1
ATOM 697 C CA . VAL A 1 87 ? -4.847 13.432 1.387 1.00 82.12 87 VAL A CA 1
ATOM 698 C C . VAL A 1 87 ? -5.323 12.240 0.555 1.00 82.12 87 VAL A C 1
ATOM 700 O O . VAL A 1 87 ? -4.518 11.493 0.001 1.00 82.12 87 VAL A O 1
ATOM 703 N N . GLY A 1 88 ? -6.643 12.077 0.466 1.00 81.56 88 GLY A N 1
ATOM 704 C CA . GLY A 1 88 ? -7.272 10.998 -0.292 1.00 81.56 88 GLY A CA 1
ATOM 705 C C . GLY A 1 88 ? -7.248 9.635 0.400 1.00 81.56 88 GLY A C 1
ATOM 706 O O . GLY A 1 88 ? -7.723 8.677 -0.201 1.00 81.56 88 GLY A O 1
ATOM 707 N N . PHE A 1 89 ? -6.754 9.529 1.641 1.00 86.44 89 PHE A N 1
ATOM 708 C CA . PHE A 1 89 ? -6.722 8.271 2.394 1.00 86.44 89 PHE A CA 1
ATOM 709 C C . PHE A 1 89 ? -8.112 7.644 2.555 1.00 86.44 89 PHE A C 1
ATOM 711 O O . PHE A 1 89 ? -8.278 6.466 2.250 1.00 86.44 89 PHE A O 1
ATOM 718 N N . ASN A 1 90 ? -9.128 8.430 2.928 1.00 84.50 90 ASN A N 1
ATOM 719 C CA . ASN A 1 90 ? -10.511 7.947 3.037 1.00 84.50 90 ASN A CA 1
ATOM 720 C C . ASN A 1 90 ? -11.009 7.344 1.722 1.00 84.50 90 ASN A C 1
ATOM 722 O O . ASN A 1 90 ? -11.665 6.304 1.718 1.00 84.50 90 ASN A O 1
ATOM 726 N N . ILE A 1 91 ? -10.630 7.935 0.588 1.00 86.31 91 ILE A N 1
ATOM 727 C CA . ILE A 1 91 ? -10.995 7.448 -0.741 1.00 86.31 91 ILE A CA 1
ATOM 728 C C . ILE A 1 91 ? -10.168 6.216 -1.113 1.00 86.31 91 ILE A C 1
ATOM 730 O O . ILE A 1 91 ? -10.709 5.247 -1.625 1.00 86.31 91 ILE A O 1
ATOM 734 N N . THR A 1 92 ? -8.859 6.187 -0.907 1.00 88.50 92 THR A N 1
ATOM 735 C CA . THR A 1 92 ? -8.056 5.031 -1.332 1.00 88.50 92 THR A CA 1
ATOM 736 C C . THR A 1 92 ? -8.304 3.820 -0.438 1.00 88.50 92 THR A C 1
ATOM 738 O O . THR A 1 92 ? -8.611 2.738 -0.942 1.00 88.50 92 THR A O 1
ATOM 741 N N . PHE A 1 93 ? -8.271 4.006 0.880 1.00 88.62 93 PHE A N 1
ATOM 742 C CA . PHE A 1 93 ? -8.414 2.936 1.861 1.00 88.62 93 PHE A CA 1
ATOM 743 C C . PHE A 1 93 ? -9.805 2.292 1.829 1.00 88.62 93 PHE A C 1
ATOM 745 O O . PHE A 1 93 ? -9.902 1.071 1.737 1.00 88.62 93 PHE A O 1
ATOM 752 N N . SER A 1 94 ? -10.887 3.080 1.784 1.00 89.00 94 SER A N 1
ATOM 753 C CA . SER A 1 94 ? -12.256 2.543 1.635 1.00 89.00 94 SER A CA 1
ATOM 754 C C . SER A 1 94 ? -12.441 1.704 0.365 1.00 89.00 94 SER A C 1
ATOM 756 O O . SER A 1 94 ? -13.217 0.747 0.338 1.00 89.00 94 SER A O 1
ATOM 758 N N . GLY A 1 95 ? -11.716 2.051 -0.701 1.00 88.88 95 GLY A N 1
ATOM 759 C CA . GLY A 1 95 ? -11.751 1.332 -1.972 1.00 88.88 95 GLY A CA 1
ATOM 760 C C . GLY A 1 95 ? -11.080 -0.022 -1.854 1.00 88.88 95 GLY A C 1
ATOM 761 O O . GLY A 1 95 ? -11.622 -1.016 -2.323 1.00 88.88 95 GLY A O 1
ATOM 762 N N . LEU A 1 96 ? -9.944 -0.071 -1.160 1.00 90.88 96 LEU A N 1
ATOM 763 C CA . LEU A 1 96 ? -9.261 -1.322 -0.841 1.00 90.88 96 LEU A CA 1
ATOM 764 C C . LEU A 1 96 ? -10.098 -2.209 0.077 1.00 90.88 96 LEU A C 1
ATOM 766 O O . LEU A 1 96 ? -10.151 -3.410 -0.161 1.00 90.88 96 LEU A O 1
ATOM 770 N N . LEU A 1 97 ? -10.790 -1.638 1.068 1.00 90.12 97 LEU A N 1
ATOM 771 C CA . LEU A 1 97 ? -11.725 -2.396 1.907 1.00 90.12 97 LEU A CA 1
ATOM 772 C C . LEU A 1 97 ? -12.855 -3.000 1.070 1.00 90.12 97 LEU A C 1
ATOM 774 O O . LEU A 1 97 ? -13.157 -4.178 1.219 1.00 90.12 97 LEU A O 1
ATOM 778 N N . SER A 1 98 ? -13.427 -2.223 0.146 1.00 89.75 98 SER A N 1
ATOM 779 C CA . SER A 1 98 ? -14.473 -2.706 -0.766 1.00 89.75 98 SER A CA 1
ATOM 780 C C . SER A 1 98 ? -13.969 -3.827 -1.685 1.00 89.75 98 SER A C 1
ATOM 782 O O . SER A 1 98 ? -14.695 -4.777 -1.969 1.00 89.75 98 SER A O 1
ATOM 784 N N . LEU A 1 99 ? -12.719 -3.733 -2.152 1.00 89.12 99 LEU A N 1
ATOM 785 C CA . LEU A 1 99 ? -12.083 -4.790 -2.940 1.00 89.12 99 LEU A CA 1
ATOM 786 C C . LEU A 1 99 ? -11.838 -6.046 -2.097 1.00 89.12 99 LEU A C 1
ATOM 788 O O . LEU A 1 99 ? -12.159 -7.140 -2.546 1.00 89.12 99 LEU A O 1
ATOM 792 N N . ALA A 1 100 ? -11.304 -5.894 -0.884 1.00 89.19 100 ALA A N 1
ATOM 793 C CA . ALA A 1 100 ? -11.038 -6.993 0.041 1.00 89.19 100 ALA A CA 1
ATOM 794 C C . ALA A 1 100 ? -12.315 -7.767 0.394 1.00 89.19 100 ALA A C 1
ATOM 796 O O . ALA A 1 100 ? -12.346 -8.992 0.302 1.00 89.19 100 ALA A O 1
ATOM 797 N N . THR A 1 101 ? -13.398 -7.066 0.735 1.00 87.88 101 THR A N 1
ATOM 798 C CA . THR A 1 101 ? -14.681 -7.720 1.021 1.00 87.88 101 THR A CA 1
ATOM 799 C C . THR A 1 101 ? -15.265 -8.378 -0.229 1.00 87.88 101 THR A C 1
ATOM 801 O O . THR A 1 101 ? -15.746 -9.507 -0.157 1.00 87.88 101 THR A O 1
ATOM 804 N N . GLY A 1 102 ? -15.151 -7.733 -1.395 1.00 87.81 102 GLY A N 1
ATOM 805 C CA . GLY A 1 102 ? -15.600 -8.281 -2.677 1.00 87.81 102 GLY A CA 1
ATOM 806 C C . GLY A 1 102 ? -14.865 -9.553 -3.120 1.00 87.81 102 GLY A C 1
ATOM 807 O O . GLY A 1 102 ? -15.437 -10.355 -3.857 1.00 87.81 102 GLY A O 1
ATOM 808 N N . THR A 1 103 ? -13.626 -9.770 -2.666 1.00 88.56 103 THR A N 1
ATOM 809 C CA . THR A 1 103 ? -12.852 -10.997 -2.932 1.00 88.56 103 THR A CA 1
ATOM 810 C C . THR A 1 103 ? -13.029 -12.079 -1.864 1.00 88.56 103 THR A C 1
ATOM 812 O O . THR A 1 103 ? -12.476 -13.167 -2.015 1.00 88.56 103 THR A O 1
ATOM 815 N N . GLY A 1 104 ? -13.815 -11.813 -0.814 1.00 88.75 104 GLY A N 1
ATOM 816 C CA . GLY A 1 104 ? -14.040 -12.738 0.298 1.00 88.75 104 GLY A CA 1
ATOM 817 C C . GLY A 1 104 ? -12.929 -12.736 1.352 1.00 88.75 104 GLY A C 1
ATOM 818 O O . GLY A 1 104 ? -12.822 -13.692 2.117 1.00 88.75 104 GLY A O 1
ATOM 819 N N . LEU A 1 105 ? -12.087 -11.698 1.397 1.00 88.12 105 LEU A N 1
ATOM 820 C CA . LEU A 1 105 ? -11.060 -11.557 2.427 1.00 88.12 105 LEU A CA 1
ATOM 821 C C . LEU A 1 105 ? -11.697 -11.173 3.769 1.00 88.12 105 LEU A C 1
ATOM 823 O O . LEU A 1 105 ? -12.319 -10.118 3.894 1.00 88.12 105 LEU A O 1
ATOM 827 N N . GLU A 1 106 ? -11.488 -12.002 4.790 1.00 86.94 106 GLU A N 1
ATOM 828 C CA . GLU A 1 106 ? -11.943 -11.720 6.151 1.00 86.94 106 GLU A CA 1
ATOM 829 C C . GLU A 1 106 ? -10.964 -10.778 6.861 1.00 86.94 106 GLU A C 1
ATOM 831 O O . GLU A 1 106 ? -9.831 -11.138 7.192 1.00 86.94 106 GLU A O 1
ATOM 836 N N . LEU A 1 107 ? -11.408 -9.543 7.091 1.00 85.50 107 LEU A N 1
ATOM 837 C CA . LEU A 1 107 ? -10.666 -8.559 7.869 1.00 85.50 107 LEU A CA 1
ATOM 838 C C . LEU A 1 107 ? -11.047 -8.687 9.351 1.00 85.50 107 LEU A C 1
ATOM 840 O O . LEU A 1 107 ? -12.236 -8.762 9.659 1.00 85.50 107 LEU A O 1
ATOM 844 N N . PRO A 1 108 ? -10.080 -8.659 10.287 1.00 87.31 108 PRO A N 1
ATOM 845 C CA . PRO A 1 108 ? -10.354 -8.689 11.725 1.00 87.31 108 PRO A CA 1
ATOM 846 C C . PRO A 1 108 ? -10.844 -7.315 12.224 1.00 87.31 108 PRO A C 1
ATOM 848 O O . PRO A 1 108 ? -10.203 -6.672 13.054 1.00 87.31 108 PRO A O 1
ATOM 851 N N . VAL A 1 109 ? -11.957 -6.842 11.662 1.00 86.81 109 VAL A N 1
ATOM 852 C CA . VAL A 1 109 ? -12.597 -5.541 11.893 1.00 86.81 109 VAL A CA 1
ATOM 853 C C . VAL A 1 109 ? -14.110 -5.758 11.961 1.00 86.81 109 VAL A C 1
ATOM 855 O O . VAL A 1 109 ? -14.640 -6.644 11.291 1.00 86.81 109 VAL A O 1
ATOM 858 N N . MET A 1 110 ? -14.824 -4.960 12.757 1.00 87.00 110 MET A N 1
ATOM 859 C CA . MET A 1 110 ? -16.283 -5.042 12.810 1.00 87.00 110 MET A CA 1
ATOM 860 C C . MET A 1 110 ? -16.901 -4.608 11.479 1.00 87.00 110 MET A C 1
ATOM 862 O O . MET A 1 110 ? -16.543 -3.571 10.921 1.00 87.00 110 MET A O 1
ATOM 866 N N . GLN A 1 111 ? -17.889 -5.365 10.999 1.00 86.62 111 GLN A N 1
ATOM 867 C CA . GLN A 1 111 ? -18.572 -5.058 9.739 1.00 86.62 111 GLN A CA 1
ATOM 868 C C . GLN A 1 111 ? -19.198 -3.655 9.739 1.00 86.62 111 GLN A C 1
ATOM 870 O O . GLN A 1 111 ? -19.136 -2.955 8.736 1.00 86.62 111 GLN A O 1
ATOM 875 N N . THR A 1 112 ? -19.724 -3.210 10.882 1.00 89.00 112 THR A N 1
ATOM 876 C CA . THR A 1 112 ? -20.289 -1.863 11.050 1.00 89.00 112 THR A CA 1
ATOM 877 C C . THR A 1 112 ? -19.279 -0.755 10.771 1.00 89.00 112 THR A C 1
ATOM 879 O O . THR A 1 112 ? -19.645 0.279 10.214 1.00 89.00 112 THR A O 1
ATOM 882 N N . ASP A 1 113 ? -18.012 -0.971 11.125 1.00 88.19 113 ASP A N 1
ATOM 883 C CA . ASP A 1 113 ? -16.959 0.024 10.931 1.00 88.19 113 ASP A CA 1
ATOM 884 C C . ASP A 1 113 ? -16.543 0.073 9.452 1.00 88.19 113 ASP A C 1
ATOM 886 O O . ASP A 1 113 ? -16.314 1.148 8.896 1.00 88.19 113 ASP A O 1
ATOM 890 N N . ILE A 1 114 ? -16.526 -1.087 8.781 1.00 88.00 114 ILE A N 1
ATOM 891 C CA . ILE A 1 114 ? -16.327 -1.185 7.328 1.00 88.00 114 ILE A CA 1
ATOM 892 C C . ILE A 1 114 ? -17.459 -0.458 6.589 1.00 88.00 114 ILE A C 1
ATOM 894 O O . ILE A 1 114 ? -17.194 0.365 5.708 1.00 88.00 114 ILE A O 1
ATOM 898 N N . ASP A 1 115 ? -18.711 -0.719 6.968 1.00 88.19 115 ASP A N 1
ATOM 899 C CA . ASP A 1 115 ? -19.893 -0.117 6.348 1.00 88.19 115 ASP A CA 1
ATOM 900 C C . ASP A 1 115 ? -19.898 1.412 6.511 1.00 88.19 115 ASP A C 1
ATOM 902 O O . ASP A 1 115 ? -20.195 2.139 5.557 1.00 88.19 115 ASP A O 1
ATOM 906 N N . GLY A 1 116 ? -19.508 1.911 7.689 1.00 87.81 116 GLY A N 1
ATOM 907 C CA . GLY A 1 116 ? -19.391 3.345 7.966 1.00 87.81 116 GLY A CA 1
ATOM 908 C C . GLY A 1 116 ? -18.414 4.057 7.026 1.00 87.81 116 GLY A C 1
ATOM 909 O O . GLY A 1 116 ? -18.735 5.102 6.462 1.00 87.81 116 GLY A O 1
ATOM 910 N N . ILE A 1 117 ? -17.247 3.466 6.770 1.00 86.62 117 ILE A N 1
ATOM 911 C CA . ILE A 1 117 ? -16.232 4.052 5.877 1.00 86.62 117 ILE A CA 1
ATOM 912 C C . ILE A 1 117 ? -16.669 4.022 4.419 1.00 86.62 117 ILE A C 1
ATOM 914 O O . ILE A 1 117 ? -16.449 4.982 3.677 1.00 86.62 117 ILE A O 1
ATOM 918 N N . ILE A 1 118 ? -17.294 2.924 3.990 1.00 87.62 118 ILE A N 1
ATOM 919 C CA . ILE A 1 118 ? -17.854 2.825 2.640 1.00 87.62 118 ILE A CA 1
ATOM 920 C C . ILE A 1 118 ? -18.922 3.909 2.442 1.00 87.62 118 ILE A C 1
ATOM 922 O O . ILE A 1 118 ? -18.987 4.525 1.374 1.00 87.62 118 ILE A O 1
ATOM 926 N N . HIS A 1 119 ? -19.718 4.196 3.476 1.00 88.00 119 HIS A N 1
ATOM 927 C CA . HIS A 1 119 ? -20.697 5.277 3.455 1.00 88.00 119 HIS A CA 1
ATOM 928 C C . HIS A 1 119 ? -20.046 6.665 3.339 1.00 88.00 119 HIS A C 1
ATOM 930 O O . HIS A 1 119 ? -20.448 7.444 2.474 1.00 88.00 119 HIS A O 1
ATOM 936 N N . ILE A 1 120 ? -19.007 6.956 4.130 1.00 84.94 120 ILE A N 1
ATOM 937 C CA . ILE A 1 120 ? -18.265 8.228 4.055 1.00 84.94 120 ILE A CA 1
ATOM 938 C C . ILE A 1 120 ? -17.674 8.432 2.659 1.00 84.94 120 ILE A C 1
ATOM 940 O O . ILE A 1 120 ? -17.885 9.480 2.053 1.00 84.94 120 ILE A O 1
ATOM 944 N N . ARG A 1 121 ? -17.020 7.405 2.097 1.00 87.38 121 ARG A N 1
ATOM 945 C CA . ARG A 1 121 ? -16.483 7.448 0.728 1.00 87.38 121 ARG A CA 1
ATOM 946 C C . ARG A 1 121 ? -17.561 7.834 -0.280 1.00 87.38 121 ARG A C 1
ATOM 948 O O . ARG A 1 121 ? 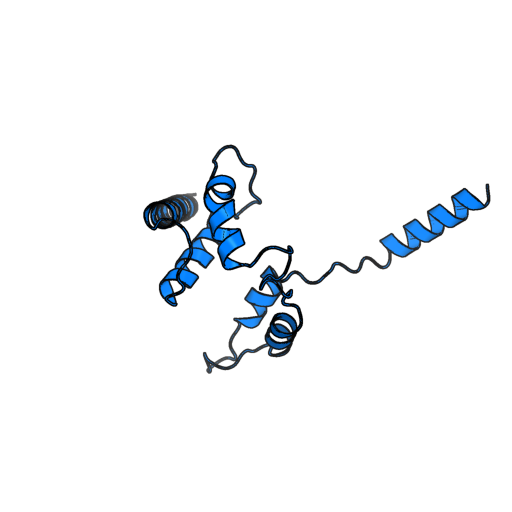-17.297 8.610 -1.191 1.00 87.38 121 ARG A O 1
ATOM 955 N N . LYS A 1 122 ? -18.764 7.269 -0.156 1.00 88.31 122 LYS A N 1
ATOM 956 C CA . LYS A 1 122 ? -19.872 7.585 -1.061 1.00 88.31 122 LYS A CA 1
ATOM 957 C C . LYS A 1 122 ? -20.238 9.070 -0.987 1.00 88.31 122 LYS A C 1
ATOM 959 O O . LYS A 1 122 ? -20.347 9.697 -2.035 1.00 88.31 122 LYS A O 1
ATOM 964 N N . ILE A 1 123 ? -20.360 9.622 0.220 1.00 87.25 123 ILE A N 1
ATOM 965 C CA . ILE A 1 123 ? -20.656 11.048 0.432 1.00 87.25 123 ILE A CA 1
ATOM 966 C C . ILE A 1 123 ? -19.539 11.931 -0.141 1.00 87.25 123 ILE A C 1
ATOM 968 O O . ILE A 1 123 ? -19.817 12.877 -0.877 1.00 87.25 123 ILE A O 1
ATOM 972 N N . GLU A 1 124 ? -18.273 11.614 0.149 1.00 86.62 124 GLU A N 1
ATOM 973 C CA . GLU A 1 124 ? -17.117 12.344 -0.390 1.00 86.62 124 GLU A CA 1
ATOM 974 C C . GLU A 1 124 ? -17.108 12.315 -1.925 1.00 86.62 124 GLU A C 1
ATOM 976 O O . GLU A 1 124 ? -16.930 13.351 -2.562 1.00 86.62 124 GLU A O 1
ATOM 981 N N . LEU A 1 125 ? -17.360 11.155 -2.540 1.00 86.88 125 LEU A N 1
ATOM 982 C CA . LEU A 1 125 ? -17.420 11.028 -3.997 1.00 86.88 125 LEU A CA 1
ATOM 983 C C . LEU A 1 125 ? -18.566 11.830 -4.614 1.00 86.88 125 LEU A C 1
ATOM 985 O O . LEU A 1 125 ? -18.364 12.477 -5.639 1.00 86.88 125 LEU A O 1
ATOM 989 N N . GLU A 1 126 ? -19.745 11.813 -3.993 1.0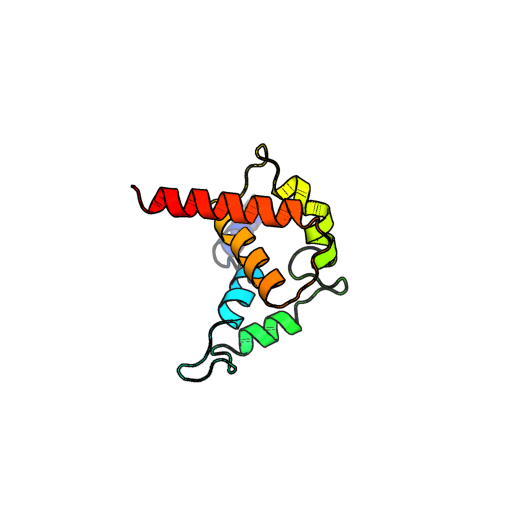0 89.94 126 GLU A N 1
ATOM 990 C CA . GLU A 1 126 ? -20.884 12.627 -4.423 1.00 89.94 126 GLU A CA 1
ATOM 991 C C . GLU A 1 126 ? -20.549 14.122 -4.349 1.00 89.94 126 GLU A C 1
ATOM 993 O O . GLU A 1 126 ? -20.892 14.865 -5.266 1.00 89.94 126 GLU A O 1
ATOM 998 N N . SER A 1 127 ? -19.798 14.563 -3.334 1.00 84.94 127 SER A N 1
ATOM 999 C CA . SER A 1 127 ? -19.392 15.968 -3.205 1.00 84.94 127 SER A CA 1
ATOM 1000 C C . SER A 1 127 ? -18.555 16.486 -4.384 1.00 84.94 127 SER A C 1
ATOM 1002 O O . SER A 1 127 ? -18.706 17.645 -4.757 1.00 84.94 127 SER A O 1
ATOM 1004 N N . PHE A 1 128 ? -17.754 15.632 -5.036 1.00 83.44 128 PHE A N 1
ATOM 1005 C CA . PHE A 1 128 ? -16.960 16.015 -6.214 1.00 83.44 128 PHE A CA 1
ATOM 1006 C C . PHE A 1 128 ? -17.781 16.115 -7.505 1.00 83.44 128 PHE A C 1
ATOM 1008 O O . PHE A 1 128 ? -17.315 16.682 -8.488 1.00 83.44 128 PHE A O 1
ATOM 1015 N N . VAL A 1 129 ? -18.985 15.537 -7.534 1.00 76.62 129 VAL A N 1
ATOM 1016 C CA . VAL A 1 129 ? -19.879 15.587 -8.702 1.00 76.62 129 VAL A CA 1
ATOM 1017 C C . VAL A 1 129 ? -20.679 16.895 -8.732 1.00 76.62 129 VAL A C 1
ATOM 1019 O O . VAL A 1 129 ? -21.144 17.307 -9.792 1.00 76.62 129 VAL A O 1
ATOM 1022 N N . PHE A 1 130 ? -20.822 17.561 -7.582 1.00 62.56 130 PHE A N 1
ATOM 1023 C CA . PHE A 1 130 ? -21.614 18.785 -7.423 1.00 62.56 130 PHE A CA 1
ATOM 1024 C C . PHE A 1 130 ? -20.782 20.079 -7.306 1.00 62.56 130 PHE A C 1
ATOM 1026 O O . PHE A 1 130 ? -21.346 21.128 -6.992 1.00 62.56 130 PHE A O 1
ATOM 1033 N N . THR A 1 131 ? -19.475 20.023 -7.575 1.00 53.78 131 THR A N 1
ATOM 1034 C CA . THR A 1 131 ? -18.568 21.185 -7.701 1.00 53.78 131 THR A CA 1
ATOM 1035 C C . THR A 1 131 ? -18.235 21.477 -9.154 1.00 53.78 131 THR A C 1
ATOM 1037 O O . THR A 1 131 ? -18.260 22.668 -9.534 1.00 53.78 131 THR A O 1
#

Mean predicted aligned error: 8.31 Å

Sequence (131 aa):
MQHKNELHDKIRKKLRDVQLPPSSYDTAWVAMVPVQGSHQTPRFPQSIEWILQNQYDDGSWGTNLPGLNFIGRNFSVAMDEQTVAPVGFNITFSGLLSLATGTGLELPVMQTDIDGIIHIRKIELESFVFT

Secondary structure (DSSP, 8-state):
-HHHHHHHHHHHHHHHS--PPP-HHHHHHHHTPEETTEEEEES-HHHHHHHHHS--TTS-SSSSS-HHHHHHHHHHHHT-TTS-PPTTHHHHHHHHHHHHHHTT---SS-HHHHHHHHHHHHHHHHHHH--

Solvent-accessible surface area (backbone atoms only — not comparable to full-atom values): 7778 Å² total; per-residue (Å²): 115,69,72,57,54,54,52,51,52,54,51,54,49,50,70,71,63,69,76,76,78,83,54,52,69,62,36,52,59,52,29,68,38,50,35,91,97,36,90,84,43,52,63,39,59,66,36,48,51,49,54,72,73,53,50,44,98,58,60,13,63,87,55,104,44,32,43,60,60,42,50,33,74,41,42,72,61,75,66,35,88,88,52,88,70,64,90,62,40,65,55,53,52,35,49,51,51,53,50,37,54,74,73,68,51,85,62,68,59,61,68,70,61,55,52,51,40,47,50,51,35,50,54,57,55,53,55,68,76,79,111

Radius of gyration: 19.99 Å; Cα contacts (8 Å, |Δi|>4): 80; chains: 1; bounding box: 60×35×39 Å

Organism: Oryza sativa subsp. indica (NCBI:txid39946)

InterPro domains:
  IPR008930 Terpenoid cyclases/protein prenyltransferase alpha-alpha toroid [SSF48239] (15-63)
  IPR050148 Terpene synthase-like [PTHR31739] (5-126)